Protein AF-A0A2G1XY47-F1 (afdb_monomer_lite)

Secondary structure (DSSP, 8-state):
-TTTTS-EEE-S-GGGTT----TTEEE----GGGTPPEEEE-TTT--EEEE--

pLDDT: mean 95.1, std 3.54, range [77.19, 97.75]

Sequence (53 aa):
RKTRQWKIIFGHWAALQGQPCGSNLFPLDTGCVWGGPMRLMNLDTGTCFHQHL

Structure (mmCIF, N/CA/C/O backbone):
data_AF-A0A2G1XY47-F1
#
_entry.id   AF-A0A2G1XY47-F1
#
loop_
_atom_site.group_PDB
_atom_site.id
_atom_site.type_symbol
_atom_site.label_atom_id
_atom_site.label_alt_id
_atom_site.label_comp_id
_atom_site.label_asym_id
_atom_site.label_entity_id
_atom_site.label_seq_id
_atom_site.pdbx_PDB_ins_code
_atom_site.Cartn_x
_atom_site.Cartn_y
_atom_site.Cartn_z
_atom_site.occupancy
_atom_site.B_iso_or_equiv
_atom_site.auth_seq_id
_atom_site.auth_comp_id
_atom_site.auth_asym_id
_atom_site.auth_atom_id
_atom_site.pdbx_PDB_model_num
ATOM 1 N N . ARG A 1 1 ? 0.877 22.425 4.210 1.00 81.56 1 ARG A N 1
ATOM 2 C CA . ARG A 1 1 ? 0.250 21.564 3.171 1.00 81.56 1 ARG A CA 1
ATOM 3 C C . ARG A 1 1 ? -1.260 21.555 3.391 1.00 81.56 1 ARG A C 1
ATOM 5 O O . ARG A 1 1 ? -1.667 21.279 4.512 1.00 81.56 1 ARG A O 1
ATOM 12 N N . LYS A 1 2 ? -2.072 21.857 2.368 1.00 91.38 2 LYS A N 1
ATOM 13 C CA . LYS A 1 2 ? -3.548 21.910 2.485 1.00 91.38 2 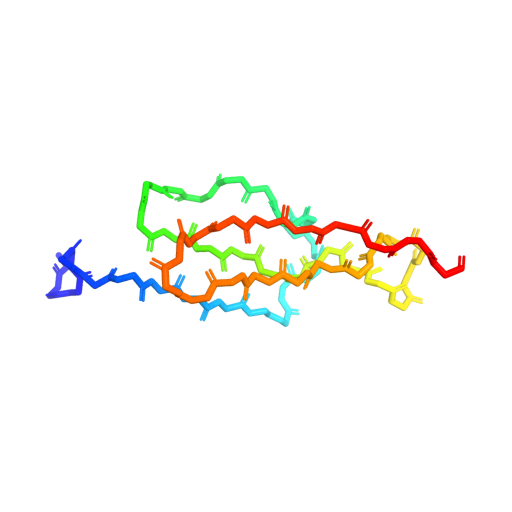LYS A CA 1
ATOM 14 C C . LYS A 1 2 ? -4.177 20.554 2.848 1.00 91.38 2 LYS A C 1
ATOM 16 O O . LYS A 1 2 ? -5.173 20.501 3.549 1.00 91.38 2 LYS A O 1
ATOM 21 N N . T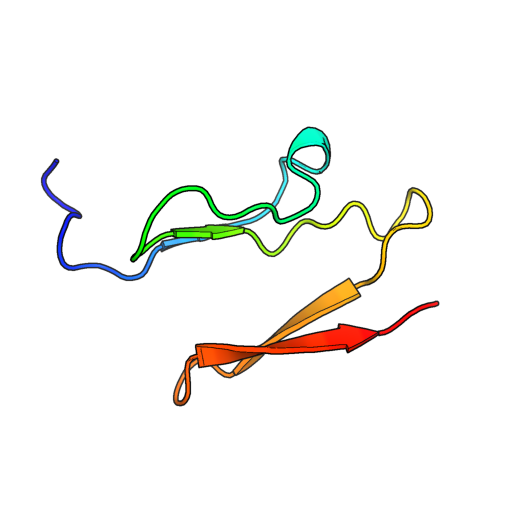HR A 1 3 ? -3.536 19.453 2.464 1.00 92.81 3 THR A 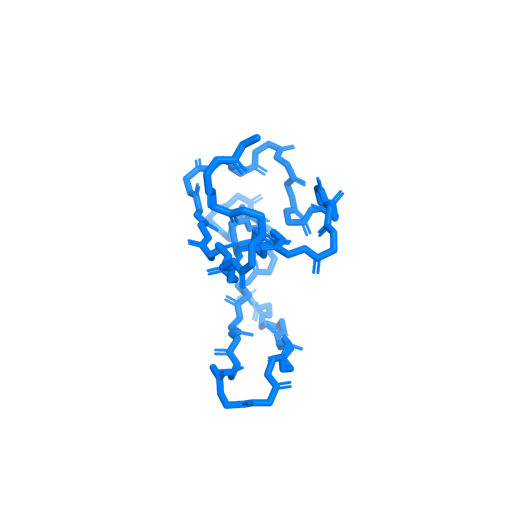N 1
ATOM 22 C CA . THR A 1 3 ? -4.033 18.082 2.664 1.00 92.81 3 THR A CA 1
ATOM 23 C C . THR A 1 3 ? -3.561 17.421 3.966 1.00 92.81 3 THR A C 1
ATOM 25 O O . THR A 1 3 ? -3.497 16.200 4.054 1.00 92.81 3 THR A O 1
ATOM 28 N N . ARG A 1 4 ? -3.177 18.191 4.996 1.00 91.00 4 ARG A N 1
ATOM 29 C CA . ARG A 1 4 ? -2.663 17.614 6.260 1.00 91.00 4 ARG A CA 1
ATOM 30 C C . ARG A 1 4 ? -3.661 16.672 6.942 1.00 91.00 4 ARG A C 1
ATOM 32 O O . ARG A 1 4 ? -3.236 15.670 7.501 1.00 91.00 4 ARG A O 1
ATOM 39 N N . GLN A 1 5 ? -4.952 16.975 6.843 1.00 94.62 5 GLN A N 1
ATOM 40 C CA . GLN A 1 5 ? -6.033 16.211 7.475 1.00 94.62 5 GLN A CA 1
ATOM 41 C C . GLN A 1 5 ? -6.512 15.005 6.647 1.00 94.62 5 GLN A C 1
ATOM 43 O O . GLN A 1 5 ? -7.345 14.236 7.108 1.00 94.62 5 GLN A O 1
ATOM 48 N N . TRP A 1 6 ? -5.997 14.828 5.430 1.00 95.56 6 TRP A N 1
ATOM 49 C CA . TRP A 1 6 ? -6.473 13.811 4.496 1.00 95.56 6 TRP A CA 1
ATOM 50 C C . TRP A 1 6 ? -5.582 12.576 4.581 1.00 95.56 6 TRP A C 1
ATOM 52 O O . TRP A 1 6 ? -4.355 12.706 4.633 1.00 95.56 6 TRP A O 1
ATOM 62 N N . LYS A 1 7 ? -6.185 11.385 4.559 1.00 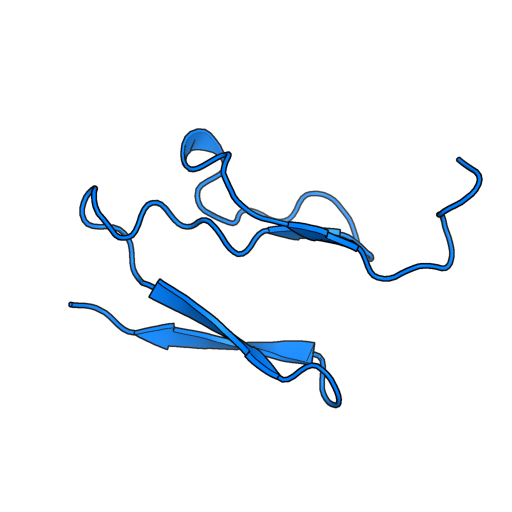95.44 7 LYS A N 1
ATOM 63 C CA . LYS A 1 7 ? -5.457 10.135 4.319 1.00 95.44 7 LYS A CA 1
ATOM 64 C C . LYS A 1 7 ? -5.126 10.067 2.826 1.00 95.44 7 LYS A C 1
ATOM 66 O O . LYS A 1 7 ? -6.032 10.150 2.003 1.00 95.44 7 LYS A O 1
ATOM 71 N N . ILE A 1 8 ? -3.847 9.960 2.477 1.00 96.06 8 ILE A N 1
ATOM 72 C CA . ILE A 1 8 ? -3.397 9.895 1.080 1.00 96.06 8 ILE A CA 1
ATOM 73 C C . ILE A 1 8 ? -2.875 8.491 0.819 1.00 96.06 8 ILE A C 1
ATOM 75 O O . ILE A 1 8 ? -1.834 8.104 1.349 1.00 96.06 8 ILE A O 1
ATOM 79 N N . ILE A 1 9 ? -3.611 7.748 0.002 1.00 97.31 9 ILE A N 1
ATOM 80 C CA . ILE A 1 9 ? -3.265 6.399 -0.440 1.00 97.31 9 ILE A CA 1
ATOM 81 C C . ILE A 1 9 ? -2.695 6.515 -1.850 1.00 97.31 9 ILE A C 1
ATOM 83 O O . ILE A 1 9 ? -3.280 7.200 -2.689 1.00 97.31 9 ILE A O 1
ATOM 87 N N . PHE A 1 10 ? -1.541 5.905 -2.109 1.00 97.31 10 PHE A N 1
ATOM 88 C CA . PHE A 1 10 ? -0.864 6.048 -3.399 1.00 97.31 10 PHE A CA 1
ATOM 89 C C . PHE A 1 10 ? -0.002 4.833 -3.749 1.00 97.31 10 PHE A C 1
ATOM 91 O O . PHE A 1 10 ? 0.320 4.012 -2.893 1.00 97.31 10 PHE A O 1
ATOM 98 N N . GLY A 1 11 ? 0.376 4.735 -5.024 1.00 95.75 11 GLY A N 1
ATOM 99 C CA . GLY A 1 11 ? 1.250 3.689 -5.557 1.00 95.75 11 GLY A CA 1
ATOM 100 C C . GLY A 1 11 ? 2.245 4.244 -6.578 1.00 95.75 11 GLY A C 1
ATOM 101 O O . GLY A 1 11 ? 2.701 5.376 -6.416 1.00 95.75 11 GLY A O 1
ATOM 102 N N . HIS A 1 12 ? 2.558 3.461 -7.619 1.00 96.50 12 HIS A N 1
ATOM 103 C CA . HIS A 1 12 ? 3.496 3.754 -8.722 1.00 96.50 12 HIS A CA 1
ATOM 104 C C . HIS A 1 12 ? 4.985 3.819 -8.332 1.00 96.50 12 HIS A C 1
ATOM 106 O O . HIS A 1 12 ? 5.856 3.483 -9.134 1.00 96.50 12 HIS A O 1
ATOM 112 N N . TRP A 1 13 ? 5.296 4.232 -7.103 1.00 96.44 13 TRP A N 1
ATOM 113 C CA . TRP A 1 13 ? 6.666 4.393 -6.630 1.00 96.44 13 TRP A CA 1
ATOM 114 C C . TRP A 1 13 ? 7.199 3.142 -5.915 1.00 96.44 13 TRP A C 1
ATOM 116 O O . TRP A 1 13 ? 7.497 3.168 -4.720 1.00 96.44 13 TRP A O 1
ATOM 126 N N . ALA A 1 14 ? 7.383 2.056 -6.667 1.00 96.88 14 ALA A N 1
ATOM 127 C CA . ALA A 1 14 ? 7.873 0.770 -6.157 1.00 96.88 14 ALA A CA 1
ATOM 128 C C . ALA A 1 14 ? 9.219 0.855 -5.411 1.00 96.88 14 ALA A C 1
ATOM 130 O O . ALA A 1 14 ? 9.465 0.083 -4.487 1.00 96.88 14 ALA A O 1
ATOM 131 N N . ALA A 1 15 ? 10.078 1.822 -5.759 1.00 96.38 15 ALA A N 1
ATOM 132 C CA . ALA A 1 15 ? 11.360 2.036 -5.082 1.00 96.38 15 ALA A CA 1
ATOM 133 C C . ALA A 1 15 ? 11.213 2.375 -3.584 1.00 96.38 15 ALA A C 1
ATOM 135 O O . ALA A 1 15 ? 12.152 2.158 -2.822 1.00 96.38 15 ALA A O 1
ATOM 136 N N . LEU A 1 16 ? 10.044 2.865 -3.147 1.00 95.69 16 LEU A N 1
ATOM 137 C CA . LEU A 1 16 ? 9.749 3.086 -1.729 1.00 95.69 16 LEU A CA 1
ATOM 138 C C . LEU A 1 16 ? 9.419 1.795 -0.974 1.00 95.69 16 LEU A C 1
ATOM 140 O O . LEU A 1 16 ? 9.394 1.824 0.251 1.00 95.69 16 LEU A O 1
ATOM 144 N N . GLN A 1 17 ? 9.120 0.689 -1.665 1.00 96.00 17 GLN A N 1
ATOM 145 C CA . GLN A 1 17 ? 8.785 -0.613 -1.069 1.00 96.00 17 GLN A CA 1
ATOM 146 C C . GLN A 1 17 ? 7.664 -0.538 -0.012 1.00 96.00 17 GLN A C 1
ATOM 148 O O . GLN A 1 17 ? 7.627 -1.297 0.959 1.00 96.00 17 GLN A O 1
ATOM 153 N N . GLY A 1 18 ? 6.744 0.418 -0.162 1.00 95.06 18 GLY A N 1
ATOM 154 C CA . GLY A 1 18 ? 5.697 0.680 0.819 1.00 95.06 18 GLY A CA 1
ATOM 155 C C . GLY A 1 18 ? 6.194 1.115 2.208 1.00 95.06 18 GLY A C 1
ATOM 156 O O . GLY A 1 18 ? 5.471 0.894 3.187 1.00 95.06 18 GLY A O 1
ATOM 157 N N . GLN A 1 19 ? 7.398 1.682 2.326 1.00 95.50 19 GLN A N 1
ATOM 158 C CA . GLN A 1 19 ? 7.936 2.191 3.593 1.00 95.50 19 GLN A CA 1
ATOM 159 C C . GLN A 1 19 ? 7.136 3.401 4.108 1.00 95.50 19 GLN A C 1
ATOM 161 O O . GLN A 1 19 ? 6.640 4.189 3.303 1.00 95.50 19 GLN A O 1
ATOM 166 N N . PRO A 1 20 ? 7.000 3.594 5.433 1.00 93.06 20 PRO A N 1
ATOM 167 C CA . PRO A 1 20 ? 6.253 4.722 5.988 1.00 93.06 20 PRO A CA 1
ATOM 168 C C . PRO A 1 20 ? 6.807 6.081 5.530 1.00 93.06 20 PRO A C 1
ATOM 170 O O . PRO A 1 20 ? 7.974 6.391 5.749 1.00 93.06 20 PRO A O 1
ATOM 173 N N . CYS A 1 21 ? 5.956 6.926 4.939 1.00 93.38 21 CYS A N 1
ATOM 174 C CA . CYS A 1 21 ? 6.334 8.277 4.486 1.00 93.38 21 CYS A CA 1
ATOM 175 C C . CYS A 1 21 ? 5.775 9.404 5.376 1.00 93.38 21 CYS A C 1
ATOM 177 O O . CYS A 1 21 ? 5.997 10.585 5.111 1.00 93.38 21 CYS A O 1
ATOM 179 N N . GLY A 1 22 ? 5.005 9.059 6.409 1.00 93.06 22 GLY A N 1
ATOM 180 C CA . GLY A 1 22 ? 4.325 9.994 7.303 1.00 93.06 22 GLY A CA 1
ATOM 181 C C . GLY A 1 22 ? 3.012 9.411 7.823 1.00 93.06 22 GLY A C 1
ATOM 182 O O . GLY A 1 22 ? 2.483 8.460 7.258 1.00 93.06 22 GLY A O 1
ATOM 183 N N . SER A 1 23 ? 2.461 9.994 8.887 1.00 92.38 23 SER A N 1
ATOM 184 C CA . SER A 1 23 ? 1.304 9.431 9.605 1.00 92.38 23 SER A CA 1
ATOM 185 C C . SER A 1 23 ? -0.005 9.393 8.807 1.00 92.38 23 SER A C 1
ATOM 187 O O . SER A 1 23 ? -0.904 8.634 9.152 1.00 92.38 23 SER A O 1
ATOM 189 N N . ASN A 1 24 ? -0.134 10.199 7.748 1.00 94.88 24 ASN A N 1
ATOM 190 C CA . ASN A 1 24 ? -1.318 10.241 6.884 1.00 94.88 24 ASN A CA 1
ATOM 191 C C . ASN A 1 24 ? -1.040 9.808 5.435 1.00 94.88 24 ASN A C 1
ATOM 193 O O . ASN A 1 24 ? -1.843 10.110 4.549 1.00 94.88 24 ASN A O 1
ATOM 197 N N . LEU A 1 25 ? 0.098 9.152 5.193 1.00 95.81 25 LEU A N 1
ATOM 198 C CA . LEU A 1 25 ? 0.541 8.697 3.878 1.00 95.81 25 LEU A CA 1
ATOM 199 C C . LEU A 1 25 ? 0.618 7.167 3.860 1.00 95.81 25 LEU A C 1
ATOM 201 O O . LEU A 1 25 ? 1.324 6.571 4.670 1.00 95.81 25 LEU A O 1
ATOM 205 N N . PHE A 1 26 ? -0.077 6.548 2.910 1.00 97.00 26 PHE A N 1
ATOM 206 C CA . PHE A 1 26 ? -0.232 5.098 2.804 1.00 97.00 26 PHE A CA 1
ATOM 207 C C . PHE A 1 26 ? 0.271 4.621 1.432 1.00 97.00 26 PHE A C 1
ATOM 209 O O . PHE A 1 26 ? -0.506 4.563 0.475 1.00 97.00 26 PHE A O 1
ATOM 216 N N . PRO A 1 27 ? 1.574 4.319 1.300 1.00 97.44 27 PRO A N 1
ATOM 217 C CA . PRO A 1 27 ? 2.118 3.760 0.070 1.00 97.44 27 PRO A CA 1
ATOM 218 C C . PRO A 1 27 ? 1.729 2.282 -0.052 1.00 97.44 27 PRO A C 1
ATOM 220 O O . PRO A 1 27 ? 2.079 1.461 0.802 1.00 97.44 27 PR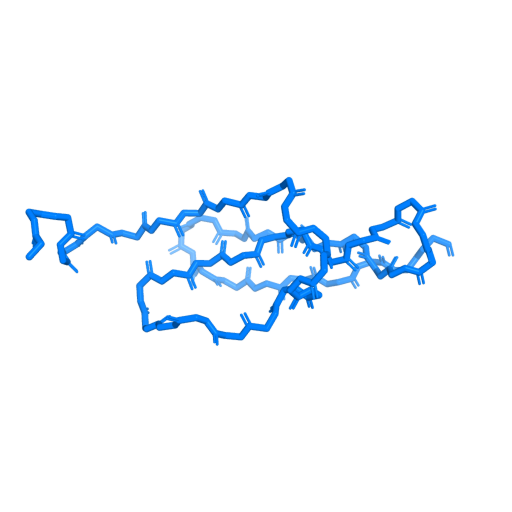O A O 1
ATOM 223 N N . LEU A 1 28 ? 0.994 1.946 -1.111 1.00 97.75 28 LEU A N 1
ATOM 224 C CA . LEU A 1 28 ? 0.561 0.579 -1.422 1.00 97.75 28 LEU A CA 1
ATOM 225 C C . LEU A 1 28 ? 1.480 -0.134 -2.414 1.00 97.75 28 LEU A C 1
ATOM 227 O O . LEU A 1 28 ? 1.451 -1.357 -2.494 1.00 97.75 28 LEU A O 1
ATOM 231 N N . ASP A 1 29 ? 2.308 0.607 -3.149 1.00 97.50 29 ASP A N 1
ATOM 232 C CA . ASP A 1 29 ? 3.246 0.005 -4.090 1.00 97.50 29 ASP A CA 1
ATOM 233 C C . ASP A 1 29 ? 4.472 -0.557 -3.363 1.00 97.50 29 ASP A C 1
ATOM 235 O O . ASP A 1 29 ? 5.397 0.156 -2.966 1.00 97.50 29 ASP A O 1
ATOM 239 N N . THR A 1 30 ? 4.437 -1.867 -3.165 1.00 97.56 30 THR A N 1
ATOM 240 C CA . THR A 1 30 ? 5.510 -2.685 -2.600 1.00 97.56 30 THR A CA 1
ATOM 241 C C . THR A 1 30 ? 6.341 -3.388 -3.675 1.00 97.56 30 THR A C 1
ATOM 243 O O . THR A 1 30 ? 7.162 -4.234 -3.333 1.00 97.56 30 THR A O 1
ATOM 246 N N . GLY A 1 31 ? 6.156 -3.058 -4.960 1.00 96.94 31 GLY A N 1
ATOM 247 C CA . GLY A 1 31 ? 6.902 -3.676 -6.057 1.00 96.94 31 GLY A CA 1
ATOM 248 C C . GLY A 1 31 ? 6.468 -5.112 -6.357 1.00 96.94 31 GLY A C 1
ATOM 249 O O . GLY A 1 31 ? 7.315 -5.974 -6.569 1.00 96.94 31 GLY A O 1
ATOM 250 N N . CYS A 1 32 ? 5.158 -5.379 -6.378 1.00 96.81 32 CYS A N 1
ATOM 251 C CA . CYS A 1 32 ? 4.608 -6.734 -6.514 1.00 96.81 32 CYS A CA 1
ATOM 252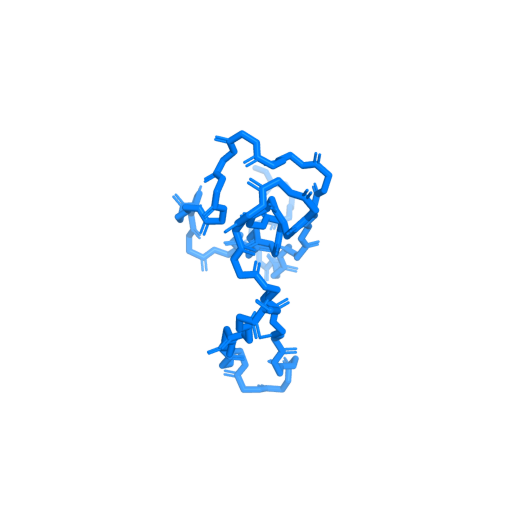 C C . CYS A 1 32 ? 5.138 -7.502 -7.742 1.00 96.81 32 CYS A C 1
ATOM 254 O O . CYS A 1 32 ? 5.571 -8.645 -7.632 1.00 96.81 32 CYS A O 1
ATOM 256 N N . VAL A 1 33 ? 5.205 -6.844 -8.901 1.00 94.94 33 VAL A N 1
ATOM 257 C CA . VAL A 1 33 ? 5.729 -7.444 -10.145 1.00 94.94 33 VAL A CA 1
ATOM 258 C C . VAL A 1 33 ? 7.246 -7.674 -10.131 1.00 94.94 33 VAL A C 1
ATOM 260 O O . VAL A 1 33 ? 7.772 -8.362 -10.998 1.00 94.94 33 VAL A O 1
ATOM 263 N N . TRP A 1 34 ? 7.948 -7.114 -9.146 1.00 95.75 34 TRP A N 1
ATOM 264 C CA . TRP A 1 34 ? 9.397 -7.224 -8.964 1.00 95.75 34 TRP A CA 1
ATOM 265 C C . TRP A 1 34 ? 9.772 -8.176 -7.815 1.00 95.75 34 TRP A C 1
ATOM 267 O O . TRP A 1 34 ? 10.891 -8.121 -7.312 1.00 95.75 34 TRP A O 1
ATOM 277 N N . GLY A 1 35 ? 8.840 -9.031 -7.377 1.00 95.75 35 GLY A N 1
ATOM 278 C CA . GLY A 1 35 ? 9.049 -9.997 -6.291 1.00 95.75 35 GLY A CA 1
ATOM 279 C C . GLY A 1 35 ? 8.704 -9.474 -4.893 1.00 95.75 35 GLY A C 1
ATOM 280 O O . GLY A 1 35 ? 8.864 -10.197 -3.910 1.00 95.75 35 GLY A O 1
ATOM 281 N N . GLY A 1 36 ? 8.212 -8.237 -4.781 1.00 95.81 36 GLY A N 1
ATOM 282 C CA . GLY A 1 36 ? 7.589 -7.754 -3.552 1.00 95.81 36 GLY A CA 1
ATOM 283 C C . GLY A 1 36 ? 6.205 -8.382 -3.322 1.00 95.81 36 GLY A C 1
ATOM 284 O O . GLY A 1 36 ? 5.601 -8.931 -4.243 1.00 95.81 36 GLY A O 1
ATOM 285 N N . PRO A 1 37 ? 5.644 -8.294 -2.107 1.00 96.88 37 PRO A N 1
ATOM 286 C CA . PRO A 1 37 ? 4.255 -8.683 -1.872 1.00 96.88 37 PRO A CA 1
ATOM 287 C C . PRO A 1 37 ? 3.283 -7.714 -2.562 1.00 96.88 37 PRO A C 1
ATOM 289 O O . PRO A 1 37 ? 3.628 -6.565 -2.830 1.00 96.88 37 PRO A O 1
ATOM 292 N N . MET A 1 38 ? 2.040 -8.130 -2.789 1.00 97.31 38 MET A N 1
ATOM 293 C CA . MET A 1 38 ? 0.913 -7.233 -3.061 1.00 97.31 38 MET A CA 1
ATOM 294 C C . MET A 1 38 ? 0.355 -6.706 -1.734 1.00 97.31 38 MET A C 1
ATOM 296 O O . MET A 1 38 ? 0.032 -7.502 -0.853 1.00 97.31 38 MET A O 1
ATOM 300 N N . ARG A 1 39 ? 0.213 -5.383 -1.576 1.00 97.38 39 ARG A N 1
ATOM 301 C CA . ARG A 1 39 ? -0.397 -4.774 -0.382 1.00 97.38 39 ARG A CA 1
ATOM 302 C C . ARG A 1 39 ? -1.851 -4.376 -0.639 1.00 97.38 39 ARG A C 1
ATOM 304 O O . ARG A 1 39 ? -2.131 -3.636 -1.578 1.00 97.38 39 ARG A O 1
ATOM 311 N N . LEU A 1 40 ? -2.759 -4.807 0.234 1.00 96.94 40 LEU A N 1
ATOM 312 C CA . LEU A 1 40 ? -4.171 -4.416 0.248 1.00 96.94 40 LEU A CA 1
ATOM 313 C C . LEU A 1 40 ? -4.470 -3.626 1.523 1.00 96.94 40 LEU A C 1
ATOM 315 O O . LEU A 1 40 ? -3.950 -3.957 2.584 1.00 96.94 40 LEU A O 1
ATOM 319 N N . MET A 1 41 ? -5.320 -2.604 1.439 1.00 97.31 41 MET A N 1
ATOM 320 C CA . MET A 1 41 ? -5.723 -1.791 2.588 1.00 97.31 41 MET A CA 1
ATOM 321 C C . MET A 1 41 ? -7.243 -1.776 2.719 1.00 97.31 41 MET A C 1
ATOM 323 O O . MET A 1 41 ? -7.948 -1.450 1.766 1.00 97.31 41 MET A O 1
ATOM 327 N N . ASN A 1 42 ? -7.742 -2.085 3.913 1.00 97.38 42 ASN A N 1
ATOM 328 C CA . ASN A 1 42 ? -9.130 -1.824 4.274 1.00 97.38 42 ASN A CA 1
ATOM 329 C C . ASN A 1 42 ? -9.294 -0.314 4.529 1.00 97.38 42 ASN A C 1
ATOM 331 O O . ASN A 1 42 ? -8.587 0.252 5.362 1.00 97.38 42 ASN A O 1
ATOM 335 N N . LEU A 1 43 ? -10.197 0.349 3.803 1.00 96.31 43 LEU A N 1
ATOM 336 C CA . LEU A 1 43 ? -10.366 1.807 3.875 1.00 96.31 43 LEU A CA 1
ATOM 337 C C . LEU A 1 43 ? -11.059 2.279 5.158 1.00 96.31 43 LEU A C 1
ATOM 339 O O . LEU A 1 43 ? -10.749 3.370 5.647 1.00 96.31 43 LEU A O 1
ATOM 343 N N . ASP A 1 44 ? -11.937 1.452 5.720 1.00 96.69 44 ASP A N 1
ATOM 344 C CA . ASP A 1 44 ? -12.681 1.766 6.938 1.00 96.69 44 ASP A CA 1
ATOM 345 C C . ASP A 1 44 ? -11.767 1.671 8.163 1.00 96.69 44 ASP A C 1
ATOM 347 O O . ASP A 1 44 ? -11.707 2.587 8.986 1.00 96.69 44 ASP A O 1
ATOM 351 N N . THR A 1 45 ? -10.991 0.586 8.261 1.00 96.25 45 THR A N 1
ATOM 352 C CA . THR A 1 45 ? -10.140 0.312 9.431 1.00 96.25 45 THR A CA 1
ATOM 353 C C . THR A 1 45 ? -8.710 0.826 9.278 1.00 96.25 45 THR A C 1
ATOM 355 O O . THR A 1 45 ? -8.009 1.033 10.267 1.00 96.25 45 THR A O 1
ATOM 358 N N . GLY A 1 46 ? -8.246 1.026 8.046 1.00 94.44 46 GLY A N 1
ATOM 359 C CA . GLY A 1 46 ? -6.850 1.328 7.730 1.00 94.44 46 GLY A CA 1
ATOM 360 C C . GLY A 1 46 ? -5.896 0.132 7.827 1.00 94.44 46 GLY A C 1
ATOM 361 O O . GLY A 1 46 ? -4.688 0.303 7.657 1.00 94.44 46 GLY A O 1
ATOM 362 N N . THR A 1 47 ? -6.404 -1.071 8.098 1.00 96.38 47 THR A N 1
ATOM 363 C CA . THR A 1 47 ? -5.586 -2.285 8.210 1.00 96.38 47 THR A CA 1
ATOM 364 C C . THR A 1 47 ? -4.980 -2.644 6.857 1.00 96.38 47 THR A C 1
ATOM 366 O O . THR A 1 47 ? -5.685 -2.651 5.848 1.00 96.38 47 THR A O 1
ATOM 369 N N . CYS A 1 48 ? -3.684 -2.959 6.841 1.00 95.25 48 CYS A N 1
ATOM 370 C CA . CYS A 1 48 ? -2.977 -3.413 5.648 1.00 95.25 48 CYS A CA 1
ATOM 371 C C . CYS A 1 48 ? -2.697 -4.918 5.715 1.00 95.25 48 CYS A C 1
ATOM 373 O O . CYS A 1 48 ? -2.307 -5.431 6.762 1.00 95.25 48 CYS A O 1
ATOM 375 N N . PHE A 1 49 ? -2.854 -5.591 4.580 1.00 96.81 49 PHE A N 1
ATOM 376 C CA . PHE A 1 49 ? -2.573 -7.007 4.374 1.00 96.81 49 PHE A CA 1
ATOM 377 C C . PHE A 1 49 ? -1.546 -7.157 3.253 1.00 96.81 49 PHE A C 1
ATOM 379 O O . PHE A 1 49 ? -1.551 -6.370 2.303 1.00 96.81 49 PHE A O 1
ATOM 386 N N . HIS A 1 50 ? -0.698 -8.180 3.340 1.00 96.56 50 HIS A N 1
ATOM 387 C CA . HIS A 1 50 ? 0.320 -8.481 2.335 1.00 96.56 50 HIS A CA 1
ATOM 388 C C . HIS A 1 50 ? 0.123 -9.900 1.818 1.00 96.56 50 HIS A C 1
ATOM 390 O O . HIS A 1 50 ? 0.149 -10.850 2.595 1.00 96.56 50 HIS A O 1
ATOM 396 N N . GLN A 1 51 ? -0.059 -10.030 0.508 1.00 96.06 51 GLN A N 1
ATOM 397 C CA . GLN A 1 51 ? -0.149 -11.311 -0.182 1.00 96.06 51 GLN A CA 1
ATOM 398 C C . GLN A 1 51 ? 1.126 -11.525 -0.996 1.00 96.06 51 GLN A C 1
ATOM 400 O O . GLN A 1 51 ? 1.478 -10.687 -1.826 1.00 96.06 51 GLN A O 1
ATOM 405 N N . HIS A 1 52 ? 1.808 -12.644 -0.778 1.00 92.31 52 HIS A N 1
ATOM 406 C CA . HIS A 1 52 ? 2.898 -13.078 -1.650 1.00 92.31 52 HIS A CA 1
ATOM 407 C C . HIS A 1 52 ? 2.317 -13.862 -2.831 1.00 92.31 52 HIS A C 1
ATOM 409 O O . HIS A 1 52 ? 1.375 -14.639 -2.643 1.00 92.31 52 HIS A O 1
ATOM 415 N N . LEU A 1 53 ? 2.832 -13.590 -4.030 1.00 77.19 53 LEU A N 1
ATOM 416 C CA . LEU A 1 53 ? 2.514 -14.340 -5.246 1.00 77.19 53 LEU A CA 1
ATOM 417 C C . LEU A 1 53 ? 3.413 -15.570 -5.367 1.00 77.19 53 LEU A C 1
ATOM 419 O O . LEU A 1 53 ? 4.575 -15.480 -4.908 1.00 77.19 53 LEU A O 1
#

Radius of gyration: 11.53 Å; chains: 1; bounding box: 24×36×20 Å

Foldseek 3Di:
DVCPVAQAEDEPPCVCLQPDPDDRYTYQNNPLVVQGWGWDADPVVRDIDTHGD